Protein AF-A0AAV4ZF42-F1 (afdb_monomer)

Secondary structure (DSSP, 8-state):
--------TTSHHHHHHHHHHHHHHHHHHHHTTSS-HHHHHS-EEEEEEES-TT-S----EEES-HHHHHHHHHHHHHHTSEEEEEEETT--EE-HHHHHHHH---

pLDDT: mean 79.02, std 19.5, range [36.69, 98.0]

Radius of gyration: 15.64 Å; Cα contacts (8 Å, |Δi|>4): 140; chains: 1; bounding box: 38×46×30 Å

Structure (mmCIF, N/CA/C/O backbone):
data_AF-A0AAV4ZF42-F1
#
_entry.id   AF-A0AAV4ZF42-F1
#
loop_
_atom_site.group_PDB
_atom_site.id
_atom_site.type_symbol
_atom_site.label_atom_id
_atom_site.label_alt_id
_atom_site.label_comp_id
_atom_site.label_asym_id
_atom_site.label_entity_id
_atom_site.label_seq_id
_atom_site.pdbx_PDB_ins_code
_atom_site.Cartn_x
_atom_site.Cartn_y
_atom_site.Cartn_z
_atom_site.occ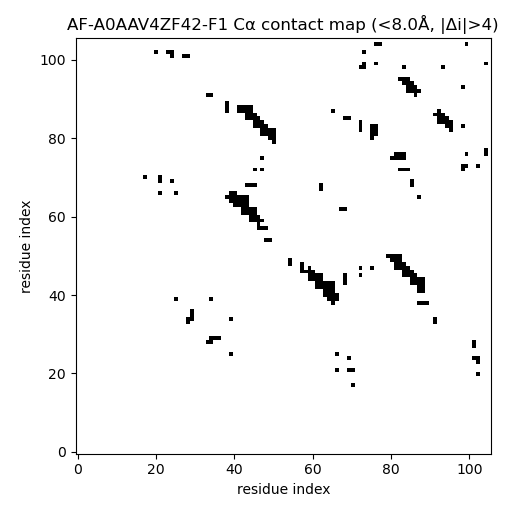upancy
_atom_site.B_iso_or_equiv
_atom_site.auth_seq_id
_atom_site.auth_comp_id
_atom_site.auth_asym_id
_atom_site.auth_atom_id
_atom_site.pdbx_PDB_model_num
ATOM 1 N N . MET A 1 1 ? -18.330 37.879 2.701 1.00 36.69 1 MET A N 1
ATOM 2 C CA . MET A 1 1 ? -17.222 36.958 3.040 1.00 36.69 1 MET A CA 1
ATOM 3 C C . MET A 1 1 ? -17.310 35.736 2.123 1.00 36.69 1 MET A C 1
ATOM 5 O O . MET A 1 1 ? -18.312 35.047 2.173 1.00 36.69 1 MET A O 1
ATOM 9 N N . ARG A 1 2 ? -16.296 35.554 1.259 1.00 48.53 2 ARG A N 1
ATOM 10 C CA . ARG A 1 2 ? -15.864 34.343 0.516 1.00 48.53 2 ARG A CA 1
ATOM 11 C C . ARG A 1 2 ? -16.914 33.471 -0.212 1.00 48.53 2 ARG A C 1
ATOM 13 O O . ARG A 1 2 ? -17.630 32.710 0.419 1.00 48.53 2 ARG A O 1
ATOM 20 N N . ARG A 1 3 ? -16.766 33.335 -1.536 1.00 39.06 3 ARG A N 1
ATOM 21 C CA . ARG A 1 3 ? -15.944 32.257 -2.133 1.00 39.06 3 ARG A CA 1
ATOM 22 C C . ARG A 1 3 ? -15.791 32.454 -3.641 1.00 39.06 3 ARG A C 1
ATOM 24 O O . ARG A 1 3 ? -16.755 32.558 -4.389 1.00 39.06 3 ARG A O 1
ATOM 31 N N . THR A 1 4 ? -14.533 32.536 -4.041 1.00 44.59 4 THR A N 1
ATOM 32 C CA . THR A 1 4 ? -14.054 32.718 -5.402 1.00 44.59 4 THR A CA 1
ATOM 33 C C . THR A 1 4 ? -14.273 31.456 -6.227 1.00 44.59 4 THR A C 1
ATOM 35 O O . THR A 1 4 ? -14.019 30.337 -5.787 1.00 44.59 4 THR A O 1
ATOM 38 N N . ARG A 1 5 ? -14.745 31.703 -7.444 1.00 47.47 5 ARG A N 1
ATOM 39 C CA . ARG A 1 5 ? -14.888 30.798 -8.579 1.00 47.47 5 ARG A CA 1
ATOM 40 C C . ARG A 1 5 ? -13.530 30.167 -8.923 1.00 47.47 5 ARG A C 1
ATOM 42 O O . ARG A 1 5 ? -12.591 30.909 -9.180 1.00 47.47 5 ARG A O 1
ATOM 49 N N . TRP A 1 6 ? -13.459 28.841 -8.998 1.00 40.41 6 TRP A N 1
ATOM 50 C CA . TRP A 1 6 ? -12.448 28.119 -9.778 1.00 40.41 6 TRP A CA 1
ATOM 51 C C . TRP A 1 6 ? -13.149 26.959 -10.482 1.00 40.41 6 TRP A C 1
ATOM 53 O O . TRP A 1 6 ? -13.621 26.021 -9.849 1.00 40.41 6 TRP A O 1
ATOM 63 N N . PHE A 1 7 ? -13.291 27.091 -11.799 1.00 39.75 7 PHE A N 1
ATOM 64 C CA . PHE A 1 7 ? -13.869 26.098 -12.696 1.00 39.75 7 PHE A CA 1
ATOM 65 C C . PHE A 1 7 ? -12.829 25.873 -13.796 1.00 39.75 7 PHE A C 1
ATOM 67 O O . PHE A 1 7 ? -12.808 26.595 -14.789 1.00 39.75 7 PHE A O 1
ATOM 74 N N . SER A 1 8 ? -11.931 24.909 -13.591 1.00 40.38 8 SER A N 1
ATOM 75 C CA . SER A 1 8 ? -10.981 24.454 -14.613 1.00 40.38 8 SER A CA 1
ATOM 76 C C . SER A 1 8 ? -11.434 23.085 -15.110 1.00 40.38 8 SER A C 1
ATOM 78 O O . SER A 1 8 ? -11.233 22.049 -14.483 1.00 40.38 8 SER A O 1
ATOM 80 N N . ARG A 1 9 ? -12.119 23.122 -16.251 1.00 44.62 9 ARG A N 1
ATOM 81 C CA . ARG A 1 9 ? -12.996 22.093 -16.830 1.00 44.62 9 ARG A CA 1
ATOM 82 C C . ARG A 1 9 ? -12.256 20.927 -17.521 1.00 44.62 9 ARG A C 1
ATOM 84 O O . ARG A 1 9 ? -12.784 20.368 -18.474 1.00 44.62 9 ARG A O 1
ATOM 91 N N . GLY A 1 10 ? -11.055 20.563 -17.060 1.00 38.50 10 GLY A N 1
ATOM 92 C CA . GLY A 1 10 ? -10.205 19.537 -17.697 1.00 38.50 10 GLY A CA 1
ATOM 93 C C . GLY A 1 10 ? -9.573 18.492 -16.764 1.00 38.50 10 GLY A C 1
ATOM 94 O O . GLY A 1 10 ? -9.303 17.385 -17.214 1.00 38.50 10 GLY A O 1
ATOM 95 N N . SER A 1 11 ? -9.400 18.794 -15.468 1.00 43.72 11 SER A N 1
ATOM 96 C CA . SER A 1 11 ? -8.783 17.887 -14.469 1.00 43.72 11 SER A CA 1
ATOM 97 C C . SER A 1 11 ? -9.801 17.032 -13.702 1.00 43.72 11 SER A C 1
ATOM 99 O O . SER A 1 11 ? -9.465 16.061 -13.044 1.00 43.72 11 SER A O 1
ATOM 101 N N . ASP A 1 12 ? -11.088 17.350 -13.819 1.00 48.03 12 ASP A N 1
ATOM 102 C CA . ASP A 1 12 ? -12.140 16.794 -12.959 1.00 48.03 12 ASP A CA 1
ATOM 103 C C . ASP A 1 12 ? -12.363 15.281 -13.176 1.00 48.03 12 ASP A C 1
ATOM 105 O O . ASP A 1 12 ? -12.762 14.548 -12.275 1.00 48.03 12 ASP A O 1
ATOM 109 N N . ARG A 1 13 ? -12.085 14.776 -14.387 1.00 41.25 13 ARG A N 1
ATOM 110 C CA . ARG A 1 13 ? -12.348 13.374 -14.747 1.00 41.25 13 ARG A CA 1
ATOM 111 C C . ARG A 1 13 ? -11.266 12.426 -14.234 1.00 41.25 13 ARG A C 1
ATOM 113 O O . ARG A 1 13 ? -11.599 11.327 -13.808 1.00 41.25 13 ARG A O 1
ATOM 120 N N . LEU A 1 14 ? -9.997 12.836 -14.258 1.00 42.06 14 LEU A N 1
ATOM 121 C CA . LEU A 1 14 ? -8.888 12.026 -13.744 1.00 42.06 14 LEU A CA 1
ATOM 122 C C . LEU A 1 14 ? -8.883 12.012 -12.212 1.00 42.06 14 LEU A C 1
ATOM 124 O O . LEU A 1 14 ? -8.733 10.936 -11.639 1.00 42.06 14 LEU A O 1
ATOM 128 N N . ASP A 1 15 ? -9.182 13.148 -11.572 1.00 48.03 15 ASP A N 1
ATOM 129 C CA . ASP A 1 15 ? -9.359 13.243 -10.117 1.00 48.03 15 ASP A CA 1
ATOM 130 C C . ASP A 1 15 ? -10.553 12.40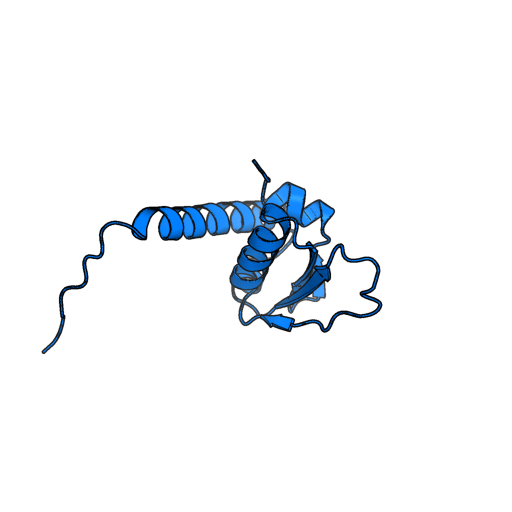1 -9.628 1.00 48.03 15 ASP A C 1
ATOM 132 O O . ASP A 1 15 ? -10.421 11.608 -8.692 1.00 48.03 15 ASP A O 1
ATOM 136 N N . LYS A 1 16 ? -11.706 12.463 -10.315 1.00 44.81 16 LYS A N 1
ATOM 137 C CA . LYS A 1 16 ? -12.863 11.602 -10.000 1.00 44.81 16 LYS A CA 1
ATOM 138 C C . LYS A 1 16 ? -12.585 10.124 -10.230 1.00 44.81 16 LYS A C 1
ATOM 140 O O . LYS A 1 16 ? -12.953 9.312 -9.390 1.00 44.81 16 LYS A O 1
ATOM 145 N N . LEU A 1 17 ? -11.910 9.761 -11.322 1.00 44.12 17 LEU A N 1
ATOM 146 C CA . LEU A 1 17 ? -11.538 8.369 -11.583 1.00 44.12 17 LEU A CA 1
ATOM 147 C C . LEU A 1 17 ? -10.457 7.863 -10.611 1.00 44.12 17 LEU A C 1
ATOM 149 O O . LEU A 1 17 ? -10.385 6.657 -10.376 1.00 44.12 17 LEU A O 1
ATOM 153 N N . SER A 1 18 ? -9.609 8.737 -10.059 1.00 42.91 18 SER A N 1
ATOM 154 C CA . SER A 1 18 ? -8.678 8.395 -8.973 1.00 42.91 18 SER A CA 1
ATOM 155 C C . SER A 1 18 ? -9.448 8.119 -7.676 1.00 42.91 18 SER A C 1
ATOM 157 O O . SER A 1 18 ? -9.295 7.053 -7.081 1.00 42.91 18 SER A O 1
ATOM 159 N N . CYS A 1 19 ? -10.409 8.986 -7.337 1.00 45.16 19 CYS A N 1
ATOM 160 C CA . CYS A 1 19 ? -11.291 8.850 -6.173 1.00 45.16 19 CYS A CA 1
ATOM 161 C C . CYS A 1 19 ? -12.220 7.610 -6.248 1.00 45.16 19 CYS A C 1
ATOM 163 O O . CYS A 1 19 ? -12.338 6.838 -5.292 1.00 45.16 19 CYS A O 1
ATOM 165 N N . GLU A 1 20 ? -12.829 7.331 -7.407 1.00 50.88 20 GLU A N 1
ATOM 166 C CA . GLU A 1 20 ? -13.668 6.140 -7.632 1.00 50.88 20 GLU A CA 1
ATOM 167 C C . GLU A 1 20 ? -12.862 4.828 -7.615 1.00 50.88 20 GLU A C 1
ATOM 169 O O . GLU A 1 20 ? -13.367 3.789 -7.167 1.00 50.88 20 GLU A O 1
ATOM 174 N N . ARG A 1 21 ? -11.599 4.848 -8.065 1.00 52.94 21 ARG A N 1
ATOM 175 C CA . ARG A 1 21 ? -10.716 3.667 -8.048 1.00 52.94 21 ARG A CA 1
ATOM 176 C C . ARG A 1 21 ? -10.093 3.417 -6.681 1.00 52.94 21 ARG A C 1
ATOM 178 O O . ARG A 1 21 ? -10.113 2.262 -6.249 1.00 52.94 21 ARG A O 1
ATOM 185 N N . GLY A 1 22 ? -9.669 4.460 -5.963 1.00 57.25 22 GLY A N 1
ATOM 186 C CA . GLY A 1 22 ? -9.329 4.377 -4.537 1.00 57.25 22 GLY A CA 1
ATOM 187 C C . GLY A 1 22 ? -10.479 3.754 -3.736 1.00 57.25 22 GLY A C 1
ATOM 188 O O . GLY A 1 22 ? -10.275 2.831 -2.945 1.00 57.25 22 GLY A O 1
ATOM 189 N N . SER A 1 23 ? -11.722 4.119 -4.076 1.00 66.56 23 SER A N 1
ATOM 190 C CA . SER A 1 23 ? -12.939 3.511 -3.523 1.00 66.56 23 SER A CA 1
ATOM 191 C C . SER A 1 23 ? -13.105 2.019 -3.856 1.00 66.56 23 SER A C 1
ATOM 193 O O . SER A 1 23 ? -13.631 1.270 -3.028 1.00 66.56 23 SER A O 1
ATOM 195 N N . ARG A 1 24 ? -12.662 1.529 -5.026 1.00 76.69 24 ARG A N 1
ATOM 196 C CA . ARG A 1 24 ? -12.759 0.096 -5.379 1.00 76.69 24 ARG A CA 1
ATOM 197 C C . ARG A 1 24 ? -11.706 -0.753 -4.669 1.00 76.69 24 ARG A C 1
ATOM 199 O O . ARG A 1 24 ? -12.048 -1.817 -4.153 1.00 76.69 24 ARG A O 1
ATOM 206 N N . VAL A 1 25 ? -10.461 -0.282 -4.613 1.00 81.88 25 VAL A N 1
ATOM 207 C CA . VAL A 1 25 ? -9.357 -0.976 -3.927 1.00 81.88 25 VAL A CA 1
ATOM 208 C C . VAL A 1 25 ? -9.645 -1.078 -2.432 1.00 81.88 25 VAL A C 1
ATOM 210 O O . VAL A 1 25 ? -9.634 -2.179 -1.880 1.00 81.88 25 VAL A O 1
ATOM 213 N N . ALA A 1 26 ? -10.023 0.039 -1.803 1.00 80.81 26 ALA A N 1
ATOM 214 C CA . ALA A 1 26 ? -10.429 0.068 -0.402 1.00 80.81 26 ALA A CA 1
ATOM 215 C C . ALA A 1 26 ? -11.615 -0.873 -0.132 1.00 80.81 26 ALA A C 1
ATOM 217 O O . ALA A 1 26 ? -11.583 -1.662 0.811 1.00 80.81 26 ALA A O 1
ATOM 218 N N . ARG A 1 27 ? -12.643 -0.882 -0.997 1.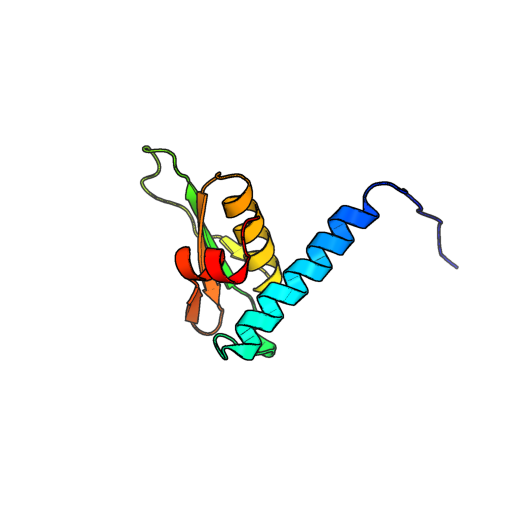00 81.19 27 ARG A N 1
ATOM 219 C CA . ARG A 1 27 ? -13.761 -1.837 -0.876 1.00 81.19 27 ARG A CA 1
ATOM 220 C C . ARG A 1 27 ? -13.318 -3.291 -0.978 1.00 81.19 27 ARG A C 1
ATOM 222 O O . ARG A 1 27 ? -13.853 -4.114 -0.241 1.00 81.19 27 ARG A O 1
ATOM 229 N N . ASN A 1 28 ? -12.386 -3.624 -1.868 1.00 84.56 28 ASN A N 1
ATOM 230 C CA . ASN A 1 28 ? -11.886 -4.992 -2.007 1.00 84.56 28 ASN A CA 1
ATOM 231 C C . ASN A 1 28 ? -11.097 -5.436 -0.772 1.00 84.56 28 ASN A C 1
ATOM 233 O O . ASN A 1 28 ? -11.305 -6.554 -0.302 1.00 84.56 28 ASN A O 1
ATOM 237 N N . LEU A 1 29 ? -10.258 -4.557 -0.221 1.00 82.31 29 LEU A N 1
ATOM 238 C CA . LEU A 1 29 ? -9.528 -4.812 1.022 1.00 82.31 29 LEU A CA 1
ATOM 239 C C . LEU A 1 29 ? -10.485 -5.067 2.197 1.00 82.31 29 LEU A C 1
ATOM 241 O O . LEU A 1 29 ? -10.338 -6.065 2.902 1.00 82.31 29 LEU A O 1
ATOM 245 N N . LEU A 1 30 ? -11.522 -4.234 2.343 1.00 83.19 30 LEU A N 1
ATOM 246 C CA . LEU A 1 30 ? -12.552 -4.401 3.374 1.00 83.19 30 LEU A CA 1
ATOM 247 C C . LEU A 1 30 ? -13.385 -5.675 3.176 1.00 83.19 30 LEU A C 1
ATOM 249 O O . LEU A 1 30 ? -13.618 -6.416 4.128 1.00 83.19 30 LEU A O 1
ATOM 253 N N . ARG A 1 31 ? -13.832 -5.961 1.943 1.00 85.62 31 ARG A N 1
ATOM 254 C CA . ARG A 1 31 ? -14.627 -7.165 1.629 1.00 85.62 31 ARG A CA 1
ATOM 255 C C . ARG A 1 31 ? -13.859 -8.449 1.916 1.00 85.62 31 ARG A C 1
ATOM 257 O O . ARG A 1 31 ? -14.454 -9.415 2.379 1.00 85.62 31 ARG A O 1
ATOM 264 N N . ARG A 1 32 ? -12.554 -8.449 1.646 1.00 85.25 32 ARG A N 1
ATOM 265 C CA . ARG A 1 32 ? -11.659 -9.585 1.899 1.00 85.25 32 ARG A CA 1
ATOM 266 C C . ARG A 1 32 ? -11.143 -9.635 3.341 1.00 85.25 32 ARG A C 1
ATOM 268 O O . ARG A 1 32 ? -10.388 -10.545 3.652 1.00 85.25 32 ARG A O 1
ATOM 275 N N . ARG A 1 33 ? -11.547 -8.687 4.203 1.00 87.00 33 ARG A N 1
ATOM 276 C CA . ARG A 1 33 ? -11.074 -8.528 5.592 1.00 87.00 33 ARG A CA 1
ATOM 277 C C . ARG A 1 33 ? -9.547 -8.483 5.712 1.00 87.00 33 ARG A C 1
ATOM 279 O O . ARG A 1 33 ? -8.991 -8.952 6.695 1.00 87.00 33 ARG A O 1
ATOM 286 N N . LEU A 1 34 ? -8.883 -7.922 4.703 1.00 86.31 34 LEU A N 1
ATOM 287 C CA . LEU A 1 34 ? -7.429 -7.760 4.710 1.00 86.31 34 LEU A CA 1
ATOM 288 C C . LEU A 1 34 ? -7.007 -6.578 5.581 1.00 86.31 34 LEU A C 1
ATOM 290 O O . LEU A 1 34 ? -5.942 -6.618 6.174 1.00 86.31 34 LEU A O 1
ATOM 294 N N . VAL A 1 35 ? -7.846 -5.544 5.658 1.00 88.62 35 VAL A N 1
ATOM 295 C CA . VAL A 1 35 ? -7.651 -4.379 6.530 1.00 88.62 35 VAL A CA 1
ATOM 296 C C . VAL A 1 35 ? -8.996 -3.951 7.109 1.00 88.62 35 VAL A C 1
ATOM 298 O O . VAL A 1 35 ? -10.054 -4.211 6.521 1.00 88.62 35 VAL A O 1
ATOM 301 N N . SER A 1 36 ? -8.968 -3.273 8.249 1.00 87.19 36 SER A N 1
ATOM 302 C CA . SER A 1 36 ? -10.143 -2.636 8.843 1.00 87.19 36 SER A CA 1
ATOM 303 C C . SER A 1 36 ? -10.463 -1.277 8.199 1.00 87.19 36 SER A C 1
ATOM 305 O O . SER A 1 36 ? -9.652 -0.677 7.495 1.00 87.19 36 SER A O 1
ATOM 307 N N . ARG A 1 37 ? -11.666 -0.740 8.461 1.00 83.94 37 ARG A N 1
ATOM 308 C CA . ARG A 1 37 ? -12.007 0.635 8.041 1.00 83.94 37 ARG A CA 1
ATOM 309 C C . ARG A 1 37 ? -11.117 1.687 8.703 1.00 83.94 37 ARG A C 1
ATOM 311 O O . ARG A 1 37 ? -10.830 2.690 8.063 1.00 83.94 37 ARG A O 1
ATOM 318 N N . GLY A 1 38 ? -10.703 1.458 9.951 1.00 84.50 38 GLY A N 1
ATOM 319 C CA . GLY A 1 38 ? -9.809 2.366 10.675 1.00 84.50 38 GLY A CA 1
ATOM 320 C C . GLY A 1 38 ? -8.419 2.427 10.046 1.00 84.50 38 GLY A C 1
ATOM 321 O O . GLY A 1 38 ? -7.864 3.509 9.892 1.00 84.50 38 GLY A O 1
ATOM 322 N N . GLU A 1 39 ? -7.903 1.288 9.581 1.00 88.62 39 GLU A N 1
ATOM 323 C CA . GLU A 1 39 ? -6.599 1.215 8.911 1.00 88.62 39 GLU A CA 1
ATOM 324 C C . GLU A 1 39 ? -6.538 1.978 7.585 1.00 88.62 39 GLU A C 1
ATOM 326 O O . GLU A 1 39 ? -5.470 2.453 7.221 1.00 88.62 39 GLU A O 1
ATOM 331 N N . LEU A 1 40 ? -7.655 2.150 6.867 1.00 88.25 40 LEU A N 1
ATOM 332 C CA . LEU A 1 40 ? -7.658 2.895 5.598 1.00 88.25 40 LEU A CA 1
ATOM 333 C C . LEU A 1 40 ? -7.218 4.356 5.761 1.00 88.25 40 LEU A C 1
ATOM 335 O O . LEU A 1 40 ? -6.612 4.923 4.853 1.00 88.25 40 LEU A O 1
ATOM 339 N N . LEU A 1 41 ? -7.541 4.956 6.906 1.00 91.50 41 LEU A N 1
ATOM 340 C CA . LEU A 1 41 ? -7.171 6.332 7.235 1.00 91.50 41 LEU A CA 1
ATOM 341 C C . LEU A 1 41 ? -5.881 6.406 8.061 1.00 91.50 41 LEU A C 1
ATOM 343 O O . LEU A 1 41 ? -5.340 7.494 8.227 1.00 91.50 41 LEU A O 1
ATOM 347 N N . GLY A 1 42 ? -5.407 5.272 8.580 1.00 92.12 42 GLY A N 1
ATOM 348 C CA . GLY A 1 42 ? -4.168 5.185 9.342 1.00 92.12 42 GLY A CA 1
ATOM 349 C C . GLY A 1 42 ? -2.939 5.281 8.446 1.00 92.12 42 GLY A C 1
ATOM 350 O O . GLY A 1 42 ? -3.012 4.984 7.252 1.00 92.12 42 GLY A O 1
ATOM 351 N N . SER A 1 43 ? -1.811 5.679 9.034 1.00 96.62 43 SER A N 1
ATOM 352 C CA . SER A 1 43 ? -0.526 5.734 8.338 1.00 96.62 43 SER A CA 1
ATOM 353 C C . SER A 1 43 ? -0.121 4.372 7.769 1.00 96.62 43 SER A C 1
ATOM 355 O O . SER A 1 43 ? -0.558 3.309 8.223 1.00 96.62 43 SER A O 1
ATOM 357 N N . ALA A 1 44 ? 0.720 4.410 6.744 1.00 97.50 44 ALA A N 1
ATOM 358 C CA . ALA A 1 44 ? 1.266 3.218 6.119 1.00 97.50 44 ALA A CA 1
ATOM 359 C C . ALA A 1 44 ? 2.672 3.499 5.598 1.00 97.50 44 ALA A C 1
ATOM 361 O O . ALA A 1 44 ? 2.987 4.621 5.222 1.00 97.50 44 ALA A O 1
ATOM 362 N N . THR A 1 45 ? 3.506 2.476 5.526 1.00 98.00 45 THR A N 1
ATOM 363 C CA . THR A 1 45 ? 4.828 2.563 4.913 1.00 98.00 45 THR A CA 1
ATOM 364 C C . THR A 1 45 ? 4.745 2.028 3.490 1.00 98.00 45 THR A C 1
ATOM 366 O O . THR A 1 45 ? 4.261 0.918 3.281 1.00 98.00 45 THR A O 1
ATOM 369 N N . LEU A 1 46 ? 5.214 2.805 2.514 1.00 97.31 46 LEU A N 1
ATOM 370 C CA . LEU A 1 46 ? 5.290 2.437 1.101 1.00 97.31 46 LEU A CA 1
ATOM 371 C C . LEU A 1 46 ? 6.755 2.311 0.673 1.00 97.31 46 LEU A C 1
ATOM 373 O O . LEU A 1 46 ? 7.524 3.265 0.764 1.00 97.31 46 LEU A O 1
ATOM 377 N N . THR A 1 47 ? 7.112 1.169 0.099 1.00 96.62 47 THR A N 1
ATOM 378 C CA . THR A 1 47 ? 8.411 0.950 -0.550 1.00 96.62 47 THR A CA 1
ATOM 379 C C . THR A 1 47 ? 8.172 0.624 -2.015 1.00 96.62 47 THR A C 1
ATOM 381 O O . THR A 1 47 ? 7.437 -0.311 -2.318 1.00 96.62 47 THR A O 1
ATOM 384 N N . VAL A 1 48 ? 8.779 1.372 -2.939 1.00 94.88 48 VAL A N 1
ATOM 385 C CA . VAL A 1 48 ? 8.666 1.116 -4.384 1.00 94.88 48 VAL A CA 1
ATOM 386 C C . VAL A 1 48 ? 10.014 0.661 -4.911 1.00 94.88 48 VAL A C 1
ATOM 388 O O . VAL A 1 48 ? 10.919 1.471 -5.075 1.00 94.88 48 VAL A O 1
ATOM 391 N N . TRP A 1 49 ? 10.148 -0.634 -5.183 1.00 92.88 49 TRP A N 1
ATOM 392 C CA . TRP A 1 49 ? 11.371 -1.175 -5.766 1.00 92.88 49 TRP A CA 1
ATOM 393 C C . TRP A 1 49 ? 11.429 -0.837 -7.251 1.00 92.88 49 TRP A C 1
ATOM 395 O O . TRP A 1 49 ? 10.565 -1.318 -7.987 1.00 92.88 49 TRP A O 1
ATOM 405 N N . PRO A 1 50 ? 12.391 -0.026 -7.716 1.00 89.50 50 PRO A N 1
ATOM 406 C CA . PRO A 1 50 ? 12.503 0.259 -9.133 1.00 89.50 50 PRO A CA 1
ATOM 407 C C . PRO A 1 50 ? 12.902 -1.017 -9.877 1.00 89.50 50 PRO A C 1
ATOM 409 O O . PRO A 1 50 ? 13.557 -1.904 -9.331 1.00 89.50 50 PRO A O 1
ATOM 412 N N . HIS A 1 51 ? 12.515 -1.111 -11.144 1.00 83.81 51 HIS A N 1
ATOM 413 C CA . HIS A 1 51 ? 12.912 -2.233 -11.998 1.00 83.81 51 HIS A CA 1
ATOM 414 C C . HIS A 1 51 ? 14.348 -2.117 -12.538 1.00 83.81 51 HIS A C 1
ATOM 416 O O . HIS A 1 51 ? 14.800 -3.006 -13.259 1.00 83.81 51 HIS A O 1
ATOM 422 N N . SER A 1 52 ? 15.070 -1.042 -12.206 1.00 79.00 52 SER A N 1
ATOM 423 C CA . SER A 1 52 ? 16.474 -0.885 -12.579 1.00 79.00 52 SER A CA 1
ATOM 424 C C . SER A 1 52 ? 17.353 -1.893 -11.838 1.00 79.00 52 SER A C 1
ATOM 426 O O . SER A 1 52 ? 17.166 -2.164 -10.653 1.00 79.00 52 SER A O 1
ATOM 428 N N . ILE A 1 53 ? 18.345 -2.439 -12.542 1.00 68.00 53 ILE A N 1
ATOM 429 C CA . ILE A 1 53 ? 19.203 -3.510 -12.012 1.00 68.00 5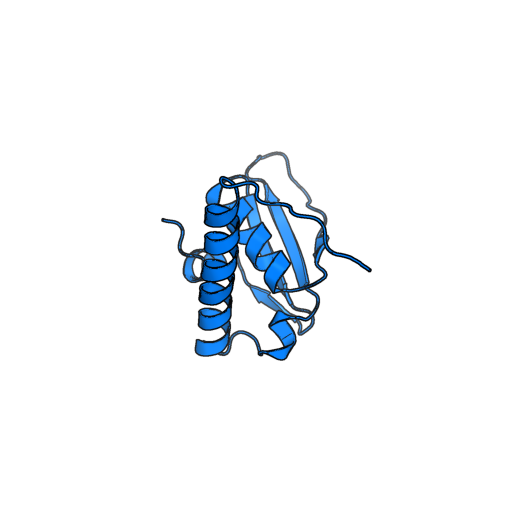3 ILE A CA 1
ATO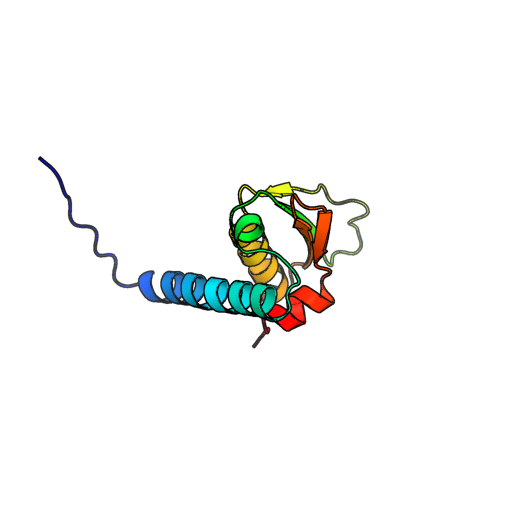M 430 C C . ILE A 1 53 ? 20.130 -3.021 -10.885 1.00 68.00 53 ILE A C 1
ATOM 432 O O . ILE A 1 53 ? 20.653 -3.825 -10.118 1.00 68.00 53 ILE A O 1
ATOM 436 N N . ASP A 1 54 ? 20.336 -1.705 -10.791 1.00 76.44 54 ASP A N 1
ATOM 437 C CA . ASP A 1 54 ? 21.326 -1.083 -9.908 1.00 76.44 54 ASP A CA 1
ATOM 438 C C . ASP A 1 54 ? 20.793 -0.781 -8.500 1.00 76.44 54 ASP A C 1
ATOM 440 O O . ASP A 1 54 ? 21.562 -0.452 -7.592 1.00 76.44 54 ASP A O 1
ATOM 444 N N . ALA A 1 55 ? 19.481 -0.892 -8.284 1.00 74.44 55 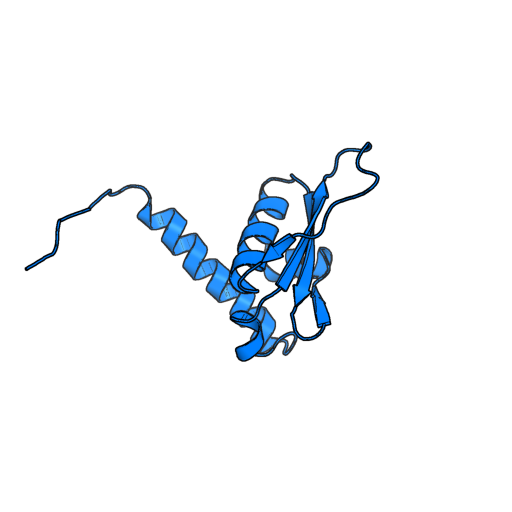ALA A N 1
ATOM 445 C CA . ALA A 1 55 ? 18.872 -0.583 -6.999 1.00 74.44 55 ALA A CA 1
ATOM 446 C C . ALA A 1 55 ? 19.090 -1.720 -5.990 1.00 74.44 55 ALA A C 1
ATOM 448 O O . ALA A 1 55 ? 18.352 -2.702 -5.948 1.00 74.44 55 ALA A O 1
ATOM 449 N N . LYS A 1 56 ? 20.112 -1.565 -5.143 1.00 72.75 56 LYS A N 1
ATOM 450 C CA . LYS A 1 56 ? 20.436 -2.509 -4.056 1.00 72.75 56 LYS A CA 1
ATOM 451 C C . LYS A 1 56 ? 19.673 -2.237 -2.757 1.00 72.75 56 LYS A C 1
ATOM 453 O O . LYS A 1 56 ? 19.586 -3.118 -1.908 1.00 72.75 56 LYS A O 1
ATOM 458 N N . ALA A 1 57 ? 19.144 -1.028 -2.600 1.00 81.44 57 ALA A N 1
ATOM 459 C CA . ALA A 1 57 ? 18.357 -0.603 -1.451 1.00 81.44 57 ALA A CA 1
ATOM 460 C C . ALA A 1 57 ? 17.355 0.472 -1.884 1.00 81.44 57 ALA A C 1
ATOM 462 O O . ALA A 1 57 ? 17.638 1.260 -2.788 1.00 81.44 57 ALA A O 1
ATOM 463 N N . VAL A 1 58 ? 16.195 0.497 -1.232 1.00 87.31 58 VAL A N 1
ATOM 464 C CA . VAL A 1 58 ? 15.172 1.529 -1.410 1.00 87.31 58 VAL A CA 1
ATOM 465 C C . VAL A 1 58 ? 14.687 1.956 -0.041 1.00 87.31 58 VAL A C 1
ATOM 467 O O . VAL A 1 58 ? 14.287 1.113 0.761 1.00 87.31 58 VAL A O 1
ATOM 470 N N . GLU A 1 59 ? 14.687 3.263 0.192 1.00 89.31 59 GLU A N 1
ATOM 471 C CA . GLU A 1 59 ? 14.177 3.833 1.431 1.00 89.31 59 GLU A CA 1
ATOM 472 C C . GLU A 1 59 ? 12.648 3.702 1.501 1.00 89.31 59 GLU A C 1
ATOM 474 O O . GLU A 1 59 ? 11.938 4.159 0.591 1.00 89.31 59 GLU A O 1
ATOM 479 N N . PRO A 1 60 ? 12.107 3.077 2.561 1.00 94.31 60 PRO A N 1
ATOM 480 C CA . PRO A 1 60 ? 10.679 3.102 2.830 1.00 94.31 60 PRO A CA 1
ATOM 481 C C . PRO A 1 60 ? 10.208 4.537 3.090 1.00 94.31 60 PRO A C 1
ATOM 483 O O . PRO A 1 60 ? 10.842 5.291 3.824 1.00 94.31 60 PRO A O 1
ATOM 486 N N . ARG A 1 61 ? 9.065 4.914 2.515 1.00 96.12 61 ARG A N 1
ATOM 487 C CA . ARG A 1 61 ? 8.439 6.223 2.738 1.00 96.12 61 ARG A CA 1
ATOM 488 C C . ARG A 1 61 ? 7.220 6.064 3.629 1.00 96.12 61 ARG A C 1
ATOM 490 O O . ARG A 1 61 ? 6.337 5.257 3.335 1.00 96.12 61 ARG A O 1
ATOM 497 N N . GLU A 1 62 ? 7.153 6.840 4.703 1.00 97.00 62 GLU A N 1
ATOM 498 C CA . GLU A 1 62 ? 5.936 6.935 5.502 1.00 97.00 62 GLU A CA 1
ATOM 499 C C . GLU A 1 62 ? 4.883 7.768 4.773 1.00 97.00 62 GLU A C 1
ATOM 501 O O . GLU A 1 62 ? 5.130 8.885 4.321 1.00 97.00 62 GLU A O 1
ATOM 506 N N . MET A 1 63 ? 3.687 7.202 4.678 1.00 96.94 63 MET A N 1
ATOM 507 C CA . MET A 1 63 ? 2.521 7.793 4.051 1.00 96.94 63 MET A CA 1
ATOM 508 C C . MET A 1 63 ? 1.505 8.159 5.136 1.00 96.94 63 MET A C 1
ATOM 510 O O . MET A 1 63 ? 1.233 7.349 6.029 1.00 96.94 63 MET A O 1
ATOM 514 N N . PRO A 1 64 ? 0.871 9.340 5.044 1.00 94.06 64 PRO A N 1
ATOM 515 C CA . PRO A 1 64 ? -0.069 9.797 6.063 1.00 94.06 64 PRO A CA 1
ATOM 516 C C . PRO A 1 64 ? -1.380 9.000 6.075 1.00 94.06 64 PRO A C 1
ATOM 518 O O . PRO A 1 64 ? -2.103 9.050 7.064 1.00 94.06 64 PRO A O 1
ATOM 521 N N . SER A 1 65 ? -1.693 8.252 5.007 1.00 94.00 65 SER A N 1
ATOM 522 C CA . SER A 1 65 ? -2.776 7.266 5.019 1.00 94.00 65 SER A CA 1
ATOM 523 C C . SER A 1 65 ? -2.499 6.068 4.107 1.00 94.00 65 SER A C 1
ATOM 525 O O . SER A 1 65 ? -1.809 6.190 3.089 1.00 94.00 65 SER A O 1
ATOM 527 N N . LEU A 1 66 ? -3.109 4.923 4.423 1.00 94.50 66 LEU A N 1
ATOM 528 C CA . LEU A 1 66 ? -3.119 3.742 3.561 1.00 94.50 66 LEU A CA 1
ATOM 529 C C . LEU A 1 66 ? -3.755 4.036 2.194 1.00 94.50 66 LEU A C 1
ATOM 531 O O . LEU A 1 66 ? -3.294 3.513 1.184 1.00 94.50 66 LEU A O 1
ATOM 535 N N . LEU A 1 67 ? -4.778 4.892 2.128 1.00 91.56 67 LEU A N 1
ATOM 536 C CA . LEU A 1 67 ? -5.372 5.304 0.851 1.00 91.56 67 LEU A CA 1
ATOM 537 C C . LEU A 1 67 ? -4.346 5.971 -0.074 1.00 91.56 67 LEU A C 1
ATOM 539 O O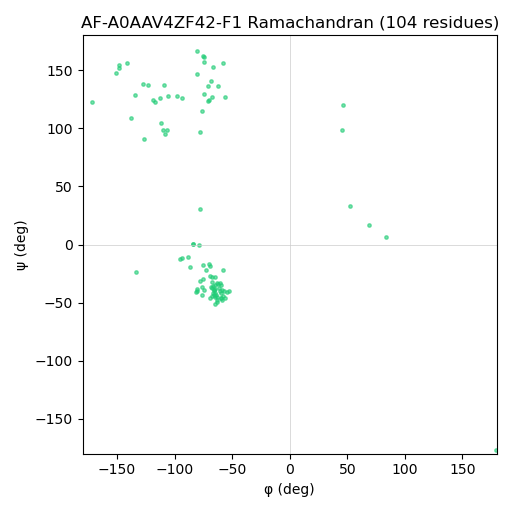 . LEU A 1 67 ? -4.228 5.568 -1.229 1.00 91.56 67 LEU A O 1
ATOM 543 N N . LEU A 1 68 ? -3.558 6.916 0.444 1.00 92.25 68 LEU A N 1
ATOM 544 C CA . LEU A 1 68 ? -2.514 7.588 -0.338 1.00 92.25 68 LEU A CA 1
ATOM 545 C C . LEU A 1 68 ? -1.400 6.620 -0.751 1.00 92.25 68 LEU A C 1
ATOM 547 O O . LEU A 1 68 ? -0.946 6.648 -1.893 1.00 92.25 68 LEU A O 1
ATOM 551 N N . ALA A 1 69 ? -1.012 5.702 0.139 1.00 95.25 69 ALA A N 1
ATOM 552 C CA . ALA A 1 69 ? -0.056 4.650 -0.199 1.00 95.25 69 ALA A CA 1
ATOM 553 C C . ALA A 1 69 ? -0.563 3.761 -1.353 1.00 95.25 69 ALA A C 1
ATOM 555 O O . ALA A 1 69 ? 0.198 3.423 -2.260 1.00 95.25 69 ALA A O 1
ATOM 556 N N . LEU A 1 70 ? -1.852 3.397 -1.345 1.00 93.19 70 LEU A N 1
ATOM 557 C CA . LEU A 1 70 ? -2.479 2.599 -2.403 1.00 93.19 70 LEU A CA 1
ATOM 558 C C . LEU A 1 70 ? -2.562 3.358 -3.731 1.00 93.19 70 LEU A C 1
ATOM 560 O O . LEU A 1 70 ? -2.378 2.746 -4.782 1.00 93.19 70 LEU A O 1
ATOM 564 N N . GLU A 1 71 ? -2.828 4.664 -3.702 1.00 92.00 71 GLU A N 1
ATOM 565 C CA . GLU A 1 71 ? -2.835 5.512 -4.898 1.00 92.00 71 GLU A CA 1
ATOM 566 C C . GLU A 1 71 ? -1.449 5.579 -5.548 1.00 92.00 71 GLU A C 1
ATOM 568 O O . GLU A 1 71 ? -1.330 5.334 -6.752 1.00 92.00 71 GLU A O 1
ATOM 573 N N . GLU A 1 72 ? -0.396 5.816 -4.759 1.00 92.94 72 GLU A N 1
ATO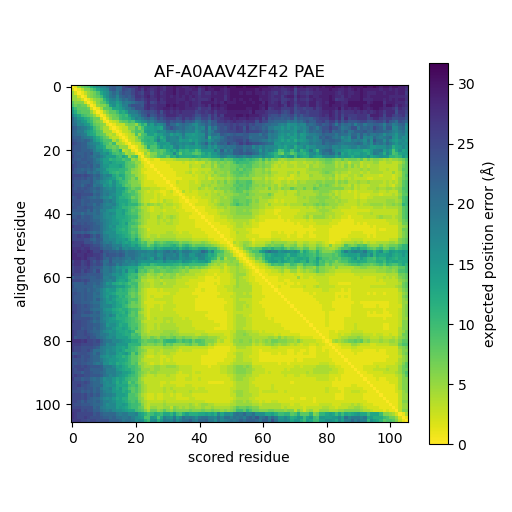M 574 C CA . GLU A 1 72 ? 0.983 5.834 -5.259 1.00 92.94 72 GLU A CA 1
ATOM 575 C C . GLU A 1 72 ? 1.443 4.461 -5.757 1.00 92.94 72 GLU A C 1
ATOM 577 O O . GLU A 1 72 ? 2.007 4.359 -6.848 1.00 92.94 72 GLU A O 1
ATOM 582 N N . ALA A 1 73 ? 1.141 3.385 -5.024 1.00 93.50 73 ALA A N 1
ATOM 583 C CA . ALA A 1 73 ? 1.424 2.025 -5.478 1.00 93.50 73 ALA A CA 1
ATOM 584 C C . ALA A 1 73 ? 0.716 1.712 -6.804 1.00 93.50 73 ALA A C 1
ATOM 586 O O . ALA A 1 73 ? 1.288 1.082 -7.695 1.00 93.50 73 ALA A O 1
ATOM 587 N N . ALA A 1 74 ? -0.523 2.175 -6.966 1.00 91.38 74 ALA A N 1
ATOM 588 C CA . ALA A 1 74 ? -1.258 2.007 -8.206 1.00 91.38 74 ALA A CA 1
ATOM 589 C C . ALA A 1 74 ? -0.636 2.797 -9.361 1.00 91.38 74 ALA A C 1
ATOM 591 O O . ALA A 1 74 ? -0.646 2.312 -10.490 1.00 91.38 74 ALA A O 1
ATOM 592 N N . THR A 1 75 ? -0.092 3.985 -9.097 1.00 90.94 75 THR A N 1
ATOM 593 C CA . THR A 1 75 ? 0.653 4.760 -10.095 1.00 90.94 75 THR A CA 1
ATOM 594 C C . THR A 1 75 ? 1.923 4.031 -10.512 1.00 90.94 75 THR A C 1
ATOM 596 O O . THR A 1 75 ? 2.050 3.758 -11.700 1.00 90.94 75 THR A O 1
ATOM 599 N N . ALA A 1 76 ? 2.760 3.598 -9.565 1.00 91.44 76 ALA A N 1
ATOM 600 C CA . ALA A 1 76 ? 4.000 2.867 -9.850 1.00 91.44 76 ALA A CA 1
ATOM 601 C C . ALA A 1 76 ? 3.766 1.576 -10.658 1.00 91.44 76 ALA A C 1
ATOM 603 O O . ALA A 1 76 ? 4.514 1.261 -11.583 1.00 91.44 76 ALA A O 1
ATOM 604 N N . LEU A 1 77 ? 2.696 0.833 -10.342 1.00 90.44 77 LEU A N 1
ATOM 605 C CA . LEU A 1 77 ? 2.331 -0.374 -11.089 1.00 90.44 77 LEU A CA 1
ATOM 606 C C . LEU A 1 77 ? 1.848 -0.071 -12.512 1.00 90.44 77 LEU A C 1
ATOM 608 O O . LEU A 1 77 ? 2.113 -0.859 -13.414 1.00 90.44 77 LEU A O 1
ATOM 612 N N . ARG A 1 78 ? 1.115 1.030 -12.718 1.00 87.69 78 ARG A N 1
ATOM 613 C CA . ARG A 1 78 ? 0.609 1.424 -14.045 1.00 87.69 78 ARG A CA 1
ATOM 614 C C . ARG A 1 78 ? 1.692 2.028 -14.931 1.00 87.69 78 ARG A C 1
ATOM 616 O O . ARG A 1 78 ? 1.651 1.813 -16.136 1.00 87.69 78 ARG A O 1
ATOM 623 N N . SER A 1 79 ? 2.612 2.797 -14.356 1.00 88.44 79 SER A N 1
ATOM 624 C CA . SER A 1 79 ? 3.743 3.385 -15.078 1.00 88.44 79 SER A CA 1
ATOM 625 C C . SER A 1 79 ? 4.834 2.357 -15.381 1.00 88.44 79 SER A C 1
ATOM 627 O O . SER A 1 79 ? 5.670 2.597 -16.247 1.00 88.44 79 SER A O 1
ATOM 629 N N . GLY A 1 80 ? 4.834 1.213 -14.686 1.00 87.69 80 GLY A N 1
ATOM 630 C CA . GLY A 1 80 ? 5.919 0.238 -14.772 1.00 87.69 80 GLY A CA 1
ATOM 631 C C . GLY A 1 80 ? 7.215 0.749 -14.138 1.00 87.69 80 GLY A C 1
ATOM 632 O O . GLY A 1 80 ? 8.278 0.192 -14.392 1.00 87.69 80 GLY A O 1
ATOM 633 N N . GLU A 1 81 ? 7.144 1.800 -13.317 1.00 85.00 81 GLU A N 1
ATOM 634 C CA . GLU A 1 81 ? 8.306 2.398 -12.649 1.00 85.00 81 GLU A CA 1
ATOM 635 C C . GLU A 1 81 ? 8.841 1.509 -11.524 1.00 85.00 81 GLU A C 1
ATOM 637 O O . GLU A 1 81 ? 10.012 1.614 -11.156 1.00 85.00 81 GLU A O 1
ATOM 642 N N . GLY A 1 82 ? 8.017 0.602 -10.988 1.00 90.12 82 GLY A N 1
ATOM 643 C CA . GLY A 1 82 ? 8.474 -0.291 -9.939 1.00 90.12 82 GLY A CA 1
ATOM 644 C C . GLY A 1 82 ? 7.452 -1.272 -9.381 1.00 90.12 82 GLY A C 1
ATOM 645 O O . GLY A 1 82 ? 6.295 -1.374 -9.788 1.00 90.12 82 GLY A O 1
ATOM 646 N N . THR A 1 83 ? 7.929 -2.003 -8.381 1.00 93.56 83 THR A N 1
ATOM 647 C CA . THR A 1 83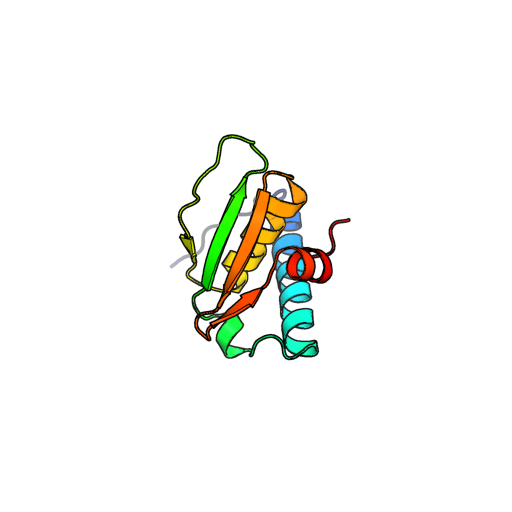 ? 7.226 -3.037 -7.634 1.00 93.56 83 THR A CA 1
ATOM 648 C C . THR A 1 83 ? 6.953 -2.534 -6.211 1.00 93.56 83 THR A C 1
ATOM 650 O O . THR A 1 83 ? 7.848 -2.573 -5.362 1.00 93.56 83 THR A O 1
ATOM 653 N N . PRO A 1 84 ? 5.736 -2.032 -5.932 1.00 95.44 84 PRO A N 1
ATOM 654 C CA . PRO A 1 84 ? 5.400 -1.461 -4.637 1.00 95.44 84 PRO A CA 1
ATOM 655 C C . PRO A 1 84 ? 5.069 -2.522 -3.588 1.00 95.44 84 PRO A C 1
ATOM 657 O O . PRO A 1 84 ? 4.448 -3.543 -3.881 1.00 95.44 84 PRO A O 1
ATOM 660 N N . TRP A 1 85 ? 5.422 -2.213 -2.347 1.00 96.31 85 TRP A N 1
ATOM 661 C CA . TRP A 1 85 ? 5.062 -2.919 -1.125 1.00 96.31 85 TRP A CA 1
ATOM 662 C C . TRP A 1 85 ? 4.473 -1.916 -0.143 1.00 96.31 85 TRP A C 1
ATOM 664 O O . TRP A 1 85 ? 5.005 -0.815 -0.005 1.00 96.31 85 TRP A O 1
ATOM 674 N N . ILE A 1 86 ? 3.398 -2.295 0.547 1.00 97.12 86 ILE A N 1
ATOM 675 C CA . ILE A 1 86 ? 2.810 -1.465 1.603 1.00 97.12 86 ILE A CA 1
ATOM 676 C C . ILE A 1 86 ? 2.765 -2.257 2.906 1.00 97.12 86 ILE A C 1
ATOM 678 O O . ILE A 1 86 ? 2.377 -3.424 2.901 1.00 97.12 86 ILE A O 1
ATOM 682 N N . ILE A 1 87 ? 3.119 -1.619 4.018 1.00 96.88 87 ILE A N 1
ATOM 683 C CA . ILE A 1 87 ? 2.899 -2.124 5.376 1.00 96.88 87 ILE A CA 1
ATOM 684 C C . ILE A 1 87 ? 1.962 -1.139 6.081 1.00 96.88 87 ILE A C 1
ATOM 686 O O . ILE A 1 87 ? 2.248 0.055 6.126 1.00 96.88 87 ILE A O 1
ATOM 690 N N . THR A 1 88 ? 0.816 -1.601 6.584 1.00 95.62 88 THR A N 1
ATOM 691 C CA . THR A 1 88 ? -0.120 -0.739 7.332 1.00 95.62 88 THR A CA 1
ATOM 692 C C . THR A 1 88 ? 0.407 -0.458 8.739 1.00 95.62 88 THR A C 1
ATOM 694 O O . THR A 1 88 ? 1.234 -1.207 9.257 1.00 95.62 88 THR A O 1
ATOM 697 N N . SER A 1 89 ? -0.112 0.572 9.409 1.00 92.94 89 SER A N 1
ATOM 698 C CA . SER A 1 89 ? 0.184 0.832 10.828 1.00 92.94 89 SER A CA 1
ATOM 699 C C . SER A 1 89 ? -0.179 -0.327 11.767 1.00 92.94 89 SER A C 1
ATOM 701 O O . SER A 1 89 ? 0.382 -0.433 12.854 1.00 92.94 89 SER A O 1
ATOM 703 N N . ALA A 1 90 ? -1.083 -1.219 11.348 1.00 92.31 90 ALA A N 1
ATOM 704 C CA . ALA A 1 90 ? -1.422 -2.444 12.071 1.00 92.31 90 ALA A CA 1
ATOM 705 C C . ALA A 1 90 ? -0.459 -3.616 11.779 1.00 92.31 90 ALA A C 1
ATOM 707 O O . ALA A 1 90 ? -0.652 -4.711 12.300 1.00 92.31 90 ALA A O 1
ATOM 708 N N . GLY A 1 91 ? 0.560 -3.410 10.940 1.00 93.88 91 GLY A N 1
ATOM 709 C CA . GLY A 1 91 ? 1.526 -4.435 10.542 1.00 93.88 91 GLY A CA 1
ATOM 710 C C . GLY A 1 91 ? 1.066 -5.327 9.386 1.00 93.88 91 GLY A C 1
ATOM 711 O O . GLY A 1 91 ? 1.761 -6.282 9.041 1.00 93.88 91 GLY A O 1
ATOM 712 N N . THR A 1 92 ? -0.075 -5.036 8.751 1.00 94.06 92 THR A N 1
ATOM 713 C CA . THR A 1 92 ? -0.551 -5.807 7.596 1.00 94.06 92 THR A CA 1
ATOM 714 C C . THR A 1 92 ? 0.334 -5.531 6.386 1.00 94.06 92 THR A C 1
ATOM 716 O O . THR A 1 92 ? 0.457 -4.389 5.944 1.00 94.06 92 THR A O 1
ATOM 719 N N . MET A 1 93 ? 0.904 -6.581 5.800 1.00 95.06 93 MET A N 1
ATOM 720 C CA . MET A 1 93 ? 1.726 -6.475 4.598 1.00 95.06 93 MET A CA 1
ATOM 721 C C . MET A 1 93 ? 0.888 -6.697 3.334 1.00 95.06 93 MET A C 1
ATOM 723 O O . MET A 1 93 ? 0.225 -7.723 3.176 1.00 95.06 93 MET A O 1
ATOM 727 N N . LEU A 1 94 ? 0.950 -5.745 2.407 1.00 94.94 94 LEU A N 1
ATOM 728 C CA . LEU A 1 94 ? 0.324 -5.808 1.090 1.00 94.94 94 LEU A CA 1
ATOM 729 C C . LEU A 1 94 ? 1.419 -5.987 0.024 1.00 94.94 94 LEU A C 1
ATOM 731 O O . LEU A 1 94 ? 2.020 -5.001 -0.415 1.00 94.94 94 LEU A O 1
ATOM 735 N N . PRO A 1 95 ? 1.706 -7.235 -0.393 1.00 94.06 95 PRO A N 1
ATOM 736 C CA . PRO A 1 95 ? 2.745 -7.507 -1.375 1.00 94.06 95 PRO A CA 1
ATOM 737 C C . PRO A 1 95 ? 2.311 -7.109 -2.799 1.00 94.06 95 PRO A C 1
ATOM 739 O O . PRO A 1 95 ? 1.111 -7.050 -3.094 1.00 94.06 95 PRO A O 1
ATOM 742 N N . PRO A 1 96 ? 3.262 -6.945 -3.735 1.00 92.50 96 PRO A N 1
ATOM 743 C CA . PRO A 1 96 ? 2.997 -6.483 -5.095 1.00 92.50 96 PRO A CA 1
ATOM 744 C C . PRO A 1 96 ? 1.942 -7.298 -5.842 1.00 92.50 96 PRO A C 1
ATOM 746 O O . PRO A 1 96 ? 1.088 -6.737 -6.520 1.00 92.50 96 PRO A O 1
ATOM 749 N N . ASN A 1 97 ? 1.961 -8.628 -5.710 1.00 91.69 97 ASN A N 1
ATOM 750 C CA . ASN A 1 97 ? 0.987 -9.496 -6.380 1.00 91.69 97 ASN A CA 1
ATOM 751 C C . ASN A 1 97 ? -0.437 -9.257 -5.868 1.00 91.69 97 ASN A C 1
ATOM 753 O O . ASN A 1 97 ? -1.386 -9.234 -6.650 1.00 91.69 97 ASN A O 1
ATOM 757 N N . LEU A 1 98 ? -0.588 -9.023 -4.563 1.00 91.44 98 LEU A N 1
ATOM 758 C CA . LEU A 1 98 ? -1.875 -8.668 -3.981 1.00 91.44 98 LEU A CA 1
ATOM 759 C C . LEU A 1 98 ? -2.321 -7.285 -4.466 1.00 91.44 98 LEU A C 1
ATOM 761 O O . LEU A 1 98 ? -3.470 -7.125 -4.870 1.00 91.44 98 LEU A O 1
ATOM 765 N N . LEU A 1 99 ? -1.410 -6.310 -4.491 1.00 91.31 99 LEU A N 1
ATOM 766 C CA . LEU A 1 99 ? -1.686 -4.962 -4.990 1.00 91.31 99 LEU A CA 1
ATOM 767 C C . LEU A 1 99 ? -2.135 -4.983 -6.457 1.00 91.31 99 LEU A C 1
ATOM 769 O O . LEU A 1 99 ? -3.170 -4.400 -6.770 1.00 91.31 99 LEU A O 1
ATOM 773 N N . ARG A 1 100 ? -1.455 -5.734 -7.332 1.00 89.50 100 ARG A N 1
ATOM 774 C CA . ARG A 1 100 ? -1.862 -5.927 -8.739 1.00 89.50 100 ARG A CA 1
ATOM 775 C C . ARG A 1 100 ? -3.282 -6.487 -8.851 1.00 89.50 100 ARG A C 1
ATOM 777 O O . ARG A 1 100 ? -4.099 -5.936 -9.587 1.00 89.50 100 ARG A O 1
ATOM 784 N N . ASN A 1 101 ? -3.602 -7.513 -8.059 1.00 87.56 101 ASN A N 1
ATOM 785 C CA . ASN A 1 101 ? -4.935 -8.124 -8.035 1.00 87.56 101 ASN A CA 1
ATOM 786 C C . ASN A 1 101 ? -6.026 -7.166 -7.528 1.00 87.56 101 ASN A C 1
ATOM 788 O O . ASN A 1 101 ? -7.170 -7.229 -7.976 1.00 87.56 101 ASN A O 1
ATOM 792 N N . LEU A 1 102 ? -5.699 -6.292 -6.572 1.00 84.00 102 LEU A N 1
ATOM 793 C CA . LEU A 1 102 ? -6.653 -5.358 -5.968 1.00 84.00 102 LEU A CA 1
ATOM 794 C C . LEU A 1 102 ? -6.887 -4.111 -6.824 1.00 84.00 102 LEU A C 1
ATOM 796 O O . LEU A 1 102 ? -8.025 -3.644 -6.923 1.00 84.00 102 LEU A O 1
ATOM 800 N N . ILE A 1 103 ? -5.818 -3.579 -7.415 1.00 83.19 103 ILE A N 1
ATOM 801 C CA . ILE A 1 103 ? -5.819 -2.345 -8.206 1.00 83.19 103 ILE A CA 1
ATOM 802 C C . ILE A 1 103 ? -6.452 -2.592 -9.580 1.00 83.19 103 ILE A C 1
ATOM 804 O O . ILE A 1 103 ? -7.146 -1.711 -10.081 1.00 83.19 103 ILE A O 1
ATOM 808 N N . ALA A 1 104 ? -6.345 -3.821 -10.099 1.00 62.88 104 ALA A N 1
ATOM 809 C CA . ALA A 1 104 ? -6.610 -4.207 -11.482 1.00 62.88 104 ALA A CA 1
ATOM 810 C C . ALA A 1 104 ? -5.971 -3.221 -12.458 1.00 62.88 104 ALA A C 1
ATOM 812 O O . ALA A 1 104 ? -6.486 -2.138 -12.747 1.00 62.88 104 ALA A O 1
ATOM 813 N N . LEU A 1 105 ? -4.812 -3.623 -12.948 1.00 55.12 105 LEU A N 1
ATOM 814 C CA . LEU A 1 105 ? -4.216 -2.978 -14.098 1.00 55.12 105 LEU A CA 1
ATOM 815 C C . LEU A 1 105 ? -5.125 -3.289 -15.305 1.00 55.12 105 LEU A C 1
ATOM 817 O O . LEU A 1 105 ? -5.507 -4.454 -15.448 1.00 55.12 105 LEU A O 1
ATOM 821 N N . PRO A 1 106 ? -5.588 -2.273 -16.059 1.00 50.66 106 PRO A N 1
ATOM 822 C CA . PRO A 1 106 ? -6.288 -2.503 -17.320 1.00 50.66 106 PRO A CA 1
ATOM 823 C C . PRO A 1 106 ? -5.397 -3.239 -18.324 1.00 50.66 106 PRO A C 1
ATOM 825 O O . PRO A 1 106 ? -4.156 -3.103 -18.219 1.00 50.66 106 PRO A O 1
#

Mean predicted aligned error: 9.84 Å

Foldseek 3Di:
DDDDDDCPPPCVPVVVVLVVLLVQLVVVCVVVVLDDPVQQQQKKWKWWAAPDPPPPDTDIDIDRGPSVSLSVQLVCVQVVRGFMWMATPVRRTQGRVNSCVSSPHD

Sequence (106 aa):
MRRTRWFSRGSDRLDKLSCERGSRVARNLLRRRLVSRGELLGSATLTVWPHSIDAKAVEPREMPSLLLALEEAATALRSGEGTPWIITSAGTMLPPNLLRNLIALP

Organism: NCBI:txid270350

Solvent-accessible surface area (backbone atoms only — not comparable to full-atom values): 6221 Å² total; per-residue (Å²): 134,88,83,84,89,83,84,72,96,76,57,63,62,62,54,48,52,48,54,56,45,54,52,49,32,54,47,50,36,47,76,69,65,71,47,56,80,69,50,45,64,29,38,19,38,35,33,64,43,55,76,59,93,80,68,87,74,71,80,70,40,85,30,81,19,33,55,60,40,52,52,53,39,49,47,31,56,71,73,63,57,25,52,34,35,39,34,39,76,88,68,48,74,45,48,45,72,56,47,48,68,52,64,54,79,131

Nearest PDB structures (foldseek):
  7chr-assembly1_A  TM=3.480E-01  e=2.334E-01  Photobacterium damselae
  1wwq-assembly1_A  TM=5.360E-01  e=1.357E+00  Mus musculus
  5xam-assembly1_A  TM=3.869E-01  e=5.335E+00  Deinococcus radiodurans R1 = ATCC 13939 = DSM 20539
  9fci-assembly1_D  TM=3.284E-01  e=5.694E+00  Homo sapiens